Protein AF-G8X9E6-F1 (afdb_monomer)

Nearest PDB structures (foldseek):
  4z3p-assembly1_A  TM=3.025E-01  e=4.175E+00  Escherichia coli
  6l7e-assembly1_B  TM=2.140E-01  e=6.634E+00  Photorhabdus luminescens

Secondary structure (DSSP, 8-state):
---THHHHHHHHHHHHTTSSS-HHHHHHHHHHHHHHHHHHHHHHHHHHHHH-SS---SS-HHHHHHHHHHHHHHHHHHHHHHHHHHHTTPPPB--STT-SPPB-HHHHHHHHHHHHHHHHHHHHHHHTT--HHHHHHHHHHHHHHHHHHHHHHHHTSS--

Foldseek 3Di:
DPDPVVLVVVLVVVLVVQLFADLVSLVVLLVVLLVLLLVLLLLLLVLVQVVDPDRDDSDDPVSVVVSVVLVVVLVVQLVVQVVVCVVVVPDWDDDDPPDPHTDDSSSVSSSVSSVVSVVSSCVSCVSSVRNPSVVVVVVVVVVVVVVVCVVVVVVVVVPD

Sequence (160 aa):
MISKPLSAALLVSSISLGMVASIKTSLFVFFWTFILDFATGILASWVEHKKMPVRVYVLQSSKMRESVVKAISYFVFIALIFGFEKAFGIKTFSILNISDNQFTLTTIAIAFCSFIEFFSILENCKRSGFDIIGKSQEAAKKTWEIINFLKNGQSNTGEN

Solvent-accessible surface area (backbone atoms only — not comparable to full-atom values): 8926 Å² total; per-residue (Å²): 138,82,72,74,60,62,70,48,49,63,55,49,51,66,53,56,72,63,45,64,64,40,64,68,48,24,50,52,50,31,52,52,42,51,52,49,26,53,52,33,47,47,49,17,36,44,51,49,46,74,72,47,97,60,97,61,71,59,75,48,70,67,61,56,51,50,54,52,51,50,55,52,50,51,51,52,50,45,49,51,43,41,50,48,38,61,74,69,63,63,73,68,43,75,81,57,101,82,52,98,39,63,40,43,74,41,40,51,48,42,49,52,54,36,51,55,36,51,52,50,30,54,50,23,35,36,65,48,73,45,50,62,67,61,51,51,51,51,50,52,48,54,53,50,51,51,51,51,50,54,57,56,56,55,63,69,68,74,76,122

Radius of gyration: 21.36 Å; Cα contacts (8 Å, |Δi|>4): 111; chains: 1; bounding box: 71×20×55 Å

InterPro domains:
  IPR006480 Bacteriophage holin family [PF05105] (20-132)

pLDDT: mean 73.25, std 15.39, range [38.59, 94.56]

Structure (mmCIF, N/CA/C/O backbone):
data_AF-G8X9E6-F1
#
_entry.id   AF-G8X9E6-F1
#
loop_
_atom_site.group_PDB
_atom_site.id
_atom_site.type_symbol
_atom_site.label_atom_id
_atom_site.label_alt_id
_atom_site.label_comp_id
_atom_site.label_asym_id
_atom_site.label_entity_id
_atom_site.label_seq_id
_atom_site.pdbx_PDB_ins_code
_atom_site.Cartn_x
_atom_site.Cartn_y
_atom_site.Cartn_z
_atom_site.occupancy
_atom_site.B_iso_or_equiv
_atom_site.auth_seq_id
_atom_site.auth_comp_id
_atom_site.auth_asym_id
_atom_site.auth_atom_id
_atom_site.pdbx_PDB_model_num
ATOM 1 N N . MET A 1 1 ? 26.027 -7.949 8.424 1.00 40.16 1 MET A N 1
ATOM 2 C CA . MET A 1 1 ? 24.565 -8.186 8.442 1.00 40.16 1 MET A CA 1
ATOM 3 C C . MET A 1 1 ? 23.909 -7.019 9.169 1.00 40.16 1 MET A C 1
ATOM 5 O O . MET A 1 1 ? 23.712 -7.083 10.371 1.00 40.16 1 MET A O 1
ATOM 9 N N . ILE A 1 2 ? 23.663 -5.911 8.468 1.00 38.84 2 ILE A N 1
ATOM 10 C CA . ILE A 1 2 ? 22.893 -4.791 9.026 1.00 38.84 2 ILE A CA 1
ATOM 11 C C . ILE A 1 2 ? 21.449 -5.049 8.634 1.00 38.84 2 ILE A C 1
ATOM 13 O O . ILE A 1 2 ? 21.136 -5.303 7.469 1.00 38.84 2 ILE A O 1
ATOM 17 N N . SER A 1 3 ? 20.627 -5.160 9.663 1.00 40.81 3 SER A N 1
ATOM 18 C CA . SER A 1 3 ? 19.290 -5.698 9.605 1.00 40.81 3 SER A CA 1
ATOM 19 C C . SER A 1 3 ? 18.403 -4.821 8.709 1.00 40.81 3 SER A C 1
ATOM 21 O O . SER A 1 3 ? 18.593 -3.614 8.551 1.00 40.81 3 SER A O 1
ATOM 23 N N . LYS A 1 4 ? 17.376 -5.445 8.142 1.00 46.19 4 LYS A N 1
ATOM 24 C CA . LYS A 1 4 ? 16.342 -4.814 7.321 1.00 46.19 4 LYS A CA 1
ATOM 25 C C . LYS A 1 4 ? 15.405 -3.802 8.047 1.00 46.19 4 LYS A C 1
ATOM 27 O O . LYS A 1 4 ? 14.603 -3.208 7.328 1.00 46.19 4 LYS A O 1
ATOM 32 N N . PRO A 1 5 ? 15.423 -3.545 9.385 1.00 48.41 5 PRO A N 1
ATOM 33 C CA . PRO A 1 5 ? 14.370 -2.763 10.014 1.00 48.41 5 PRO A CA 1
ATOM 34 C C . PRO A 1 5 ? 14.590 -1.252 9.927 1.00 48.41 5 PRO A C 1
ATOM 36 O O . PRO A 1 5 ? 13.624 -0.531 10.116 1.00 48.41 5 PRO A O 1
ATOM 39 N N . LEU A 1 6 ? 15.787 -0.738 9.610 1.00 39.69 6 LEU A N 1
ATOM 40 C CA . LEU A 1 6 ? 16.010 0.719 9.585 1.00 39.69 6 LEU A CA 1
ATOM 41 C C . LEU A 1 6 ? 15.364 1.389 8.358 1.00 39.69 6 LEU A C 1
ATOM 43 O O . LEU A 1 6 ? 14.731 2.435 8.475 1.00 39.69 6 LEU A O 1
ATOM 47 N N . SER A 1 7 ? 15.452 0.747 7.188 1.00 43.25 7 SER A N 1
ATOM 48 C CA . SER A 1 7 ? 14.772 1.200 5.965 1.00 43.25 7 SER A CA 1
ATOM 49 C C . SER A 1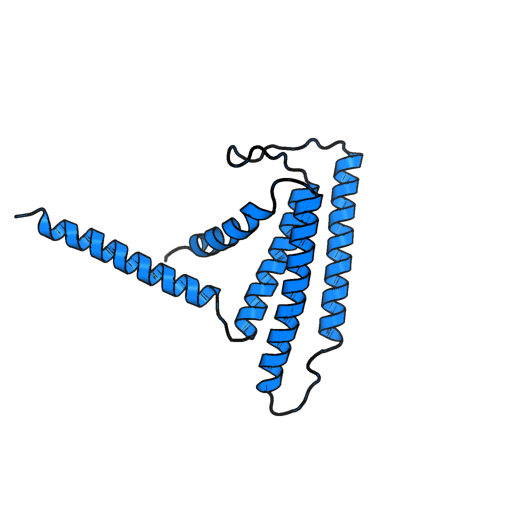 7 ? 13.253 1.047 6.076 1.00 43.25 7 SER A C 1
ATOM 51 O O . SER A 1 7 ? 12.514 1.910 5.616 1.00 43.25 7 SER A O 1
ATOM 53 N N . ALA A 1 8 ? 12.788 -0.022 6.732 1.00 44.12 8 ALA A N 1
ATOM 54 C CA . ALA A 1 8 ? 11.374 -0.201 7.038 1.00 44.12 8 ALA A CA 1
ATOM 55 C C . ALA A 1 8 ? 10.883 0.862 8.036 1.00 44.12 8 ALA A C 1
ATOM 57 O O . ALA A 1 8 ? 9.827 1.437 7.819 1.00 44.12 8 ALA A O 1
ATOM 58 N N . ALA A 1 9 ? 11.661 1.196 9.070 1.00 42.69 9 ALA A N 1
ATOM 59 C CA . ALA A 1 9 ? 11.285 2.170 10.094 1.00 42.69 9 ALA A CA 1
ATOM 60 C C . ALA A 1 9 ? 11.130 3.604 9.555 1.00 42.69 9 ALA A C 1
ATOM 62 O O . ALA A 1 9 ? 10.205 4.297 9.967 1.00 42.69 9 ALA A O 1
ATOM 63 N N . LEU A 1 10 ? 11.974 4.036 8.609 1.00 43.19 10 LEU A N 1
ATOM 64 C CA . LEU A 1 10 ? 11.864 5.363 7.975 1.00 43.19 10 LEU A CA 1
ATOM 65 C C . LEU A 1 10 ? 10.685 5.469 6.986 1.00 43.19 10 LEU A C 1
ATOM 67 O O . LEU A 1 10 ? 10.126 6.545 6.773 1.00 43.19 10 LEU A O 1
ATOM 71 N N . LEU A 1 11 ? 10.280 4.346 6.391 1.00 43.94 11 LEU A N 1
ATOM 72 C CA . LEU A 1 11 ? 9.092 4.279 5.535 1.00 43.94 11 LEU A CA 1
ATOM 73 C C . LEU A 1 11 ? 7.806 4.167 6.369 1.00 43.94 11 LEU A C 1
ATOM 75 O O . LEU A 1 11 ? 6.804 4.808 6.060 1.00 43.94 11 LEU A O 1
ATOM 79 N N . VAL A 1 12 ? 7.860 3.425 7.477 1.00 48.00 12 VAL A N 1
ATOM 80 C CA . VAL A 1 12 ? 6.776 3.292 8.460 1.00 48.00 12 VAL A CA 1
ATOM 81 C C . VAL A 1 12 ? 6.518 4.617 9.185 1.00 48.00 12 VAL A C 1
ATOM 83 O O . VAL A 1 12 ? 5.360 4.950 9.421 1.00 48.00 12 VAL A O 1
ATOM 86 N N . SER A 1 13 ? 7.547 5.422 9.474 1.00 47.00 13 SER A N 1
ATOM 87 C CA . SER A 1 13 ? 7.384 6.712 10.164 1.00 47.00 13 SER A CA 1
ATOM 88 C C . SER A 1 13 ? 6.608 7.741 9.333 1.00 47.00 13 SER A C 1
ATOM 90 O O . SER A 1 13 ? 5.720 8.405 9.868 1.00 47.00 13 SER A O 1
ATOM 92 N N . SER A 1 14 ? 6.858 7.800 8.021 1.00 43.41 14 SER A N 1
ATOM 93 C CA . SER A 1 14 ? 6.177 8.702 7.074 1.00 43.41 14 SER A CA 1
ATOM 94 C C . SER A 1 14 ? 4.670 8.427 6.977 1.00 43.41 14 SER A C 1
ATOM 96 O O . SER A 1 14 ? 3.860 9.343 6.863 1.00 43.41 14 SER A O 1
ATOM 98 N N . ILE A 1 15 ? 4.294 7.151 7.063 1.00 49.09 15 ILE A N 1
ATOM 99 C CA . ILE A 1 15 ? 2.906 6.687 6.997 1.00 49.09 15 ILE A CA 1
ATOM 100 C C . ILE A 1 15 ? 2.234 6.799 8.376 1.00 49.09 15 ILE A C 1
ATOM 102 O O . ILE A 1 15 ? 1.066 7.178 8.468 1.00 49.09 15 ILE A O 1
ATOM 106 N N . SER A 1 16 ? 2.982 6.561 9.460 1.00 50.00 16 SER A N 1
ATOM 107 C CA . SER A 1 16 ? 2.463 6.641 10.832 1.00 50.00 16 SER A CA 1
ATOM 108 C C . SER A 1 16 ? 2.034 8.053 11.245 1.00 50.00 16 SER A C 1
ATOM 110 O O . SER A 1 16 ? 1.099 8.187 12.024 1.00 50.00 16 SER A O 1
ATOM 112 N N . LEU A 1 17 ? 2.646 9.111 10.697 1.00 46.31 17 LEU A N 1
ATOM 113 C CA . LEU A 1 17 ? 2.310 10.493 11.068 1.00 46.31 17 LEU A CA 1
ATOM 114 C C . LEU A 1 17 ? 0.999 10.999 10.441 1.00 46.31 1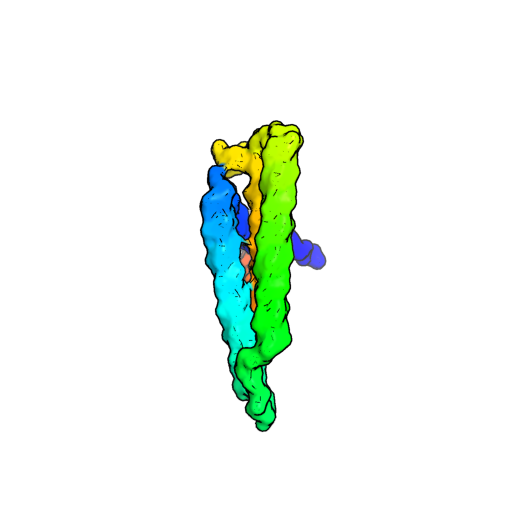7 LEU A C 1
ATOM 116 O O . LEU A 1 17 ? 0.338 11.852 11.026 1.00 46.31 17 LEU A O 1
ATOM 120 N N . GLY A 1 18 ? 0.587 10.468 9.283 1.00 46.91 18 GLY A N 1
ATOM 121 C CA . GLY A 1 18 ? -0.657 10.874 8.611 1.00 46.91 18 GLY A CA 1
ATOM 122 C C . GLY A 1 18 ? -1.891 10.052 9.000 1.00 46.91 18 GLY A C 1
ATOM 123 O O . GLY A 1 18 ? -3.021 10.478 8.769 1.00 46.91 18 GLY A O 1
ATOM 124 N N . MET A 1 19 ? -1.698 8.867 9.586 1.00 50.16 19 MET A N 1
ATOM 125 C CA . MET A 1 19 ? -2.777 7.896 9.808 1.00 50.16 19 MET A CA 1
ATOM 126 C C . MET A 1 19 ? -3.616 8.120 11.066 1.00 50.16 19 MET A C 1
ATOM 128 O O . MET A 1 19 ? -4.653 7.476 11.223 1.00 50.16 19 MET A O 1
ATOM 132 N N . VAL A 1 20 ? -3.191 9.003 11.964 1.00 59.28 20 VAL A N 1
ATOM 133 C CA . VAL A 1 20 ? -3.462 8.816 13.394 1.00 59.28 20 VAL A CA 1
ATOM 134 C C . VAL A 1 20 ? -4.235 9.987 13.980 1.00 59.28 20 VAL A C 1
ATOM 136 O O . VAL A 1 20 ? -3.730 10.689 14.833 1.00 59.28 20 VAL A O 1
ATOM 139 N N . ALA A 1 21 ? -5.470 10.230 13.542 1.00 59.91 21 ALA A N 1
ATOM 140 C CA . ALA A 1 21 ? -6.344 11.153 14.283 1.00 59.91 21 ALA A CA 1
ATOM 141 C C . ALA A 1 21 ? -7.834 10.841 14.145 1.00 59.91 21 ALA A C 1
ATOM 143 O O . ALA A 1 21 ? -8.585 10.958 15.108 1.00 59.91 21 ALA A O 1
ATOM 144 N N . SER A 1 22 ? -8.287 10.446 12.950 1.00 75.69 22 SER A N 1
ATOM 145 C CA . SER A 1 22 ? -9.702 10.167 12.702 1.00 75.69 22 SER A CA 1
ATOM 146 C C . SER A 1 22 ? -9.907 9.238 11.509 1.00 75.69 22 SER A C 1
ATOM 148 O O . SER A 1 22 ? -9.126 9.272 10.560 1.00 75.69 22 SER A O 1
ATOM 150 N N . ILE A 1 23 ? -11.021 8.493 11.499 1.00 81.50 23 ILE A N 1
ATOM 151 C CA . ILE A 1 23 ? -11.442 7.660 10.356 1.00 81.50 23 ILE A CA 1
ATOM 152 C C . ILE A 1 23 ? -11.469 8.477 9.053 1.00 81.50 23 ILE A C 1
ATOM 154 O O . ILE A 1 23 ? -11.060 7.978 8.008 1.00 81.50 23 ILE A O 1
ATOM 158 N N . LYS A 1 24 ? -11.900 9.747 9.105 1.00 84.06 24 LYS A N 1
ATOM 159 C CA . LYS A 1 24 ? -11.950 10.636 7.932 1.00 84.06 24 LYS A CA 1
ATOM 160 C C . LYS A 1 24 ? -10.555 10.917 7.378 1.00 84.06 24 LYS A C 1
ATOM 162 O O . LYS A 1 24 ? -10.346 10.805 6.175 1.00 84.06 24 LYS A O 1
ATOM 167 N N . THR A 1 25 ? -9.608 11.248 8.253 1.00 81.69 25 THR A N 1
ATOM 168 C CA . THR A 1 25 ? -8.214 11.493 7.869 1.00 81.69 25 THR A CA 1
ATOM 169 C C . THR A 1 25 ? -7.579 10.220 7.316 1.00 81.69 25 THR A C 1
ATOM 171 O O . THR A 1 25 ? -6.963 10.267 6.256 1.00 81.69 25 THR A O 1
ATOM 174 N N . SER A 1 26 ? -7.791 9.069 7.964 1.00 81.75 26 SER A N 1
ATOM 175 C CA . SER A 1 26 ? -7.262 7.785 7.491 1.00 81.75 26 SER A CA 1
ATOM 176 C C . SER A 1 26 ? -7.823 7.412 6.114 1.00 81.75 26 SER A C 1
ATOM 178 O O . SER A 1 26 ? -7.060 7.000 5.245 1.00 81.75 26 SER A O 1
ATOM 180 N N . LEU A 1 27 ? -9.128 7.606 5.876 1.00 87.31 27 LEU A N 1
ATOM 181 C CA . LEU A 1 27 ? -9.748 7.393 4.561 1.00 87.31 27 LEU A CA 1
ATOM 182 C C . LEU A 1 27 ? -9.205 8.357 3.503 1.00 87.31 27 LEU A C 1
ATOM 184 O O . LEU A 1 27 ? -8.969 7.940 2.373 1.00 87.31 27 LEU A O 1
ATOM 188 N N . PHE A 1 28 ? -8.982 9.624 3.857 1.00 85.38 28 PHE A N 1
ATOM 189 C CA . PHE A 1 28 ? -8.399 10.610 2.947 1.00 85.38 28 PHE A CA 1
ATOM 190 C C . PHE A 1 28 ? -6.973 10.223 2.535 1.00 85.38 28 PHE A C 1
ATOM 192 O O . PHE A 1 28 ? -6.652 10.224 1.348 1.00 85.38 28 PHE A O 1
ATOM 199 N N . VAL A 1 29 ? -6.131 9.830 3.497 1.00 83.69 29 VAL A N 1
ATOM 200 C CA . VAL A 1 29 ? -4.767 9.343 3.232 1.00 83.69 29 VAL A CA 1
ATOM 201 C C . VAL A 1 29 ? -4.792 8.074 2.382 1.00 83.69 29 VAL A C 1
ATOM 203 O O . VAL A 1 29 ? -4.035 7.972 1.417 1.00 83.69 29 VAL A O 1
ATOM 206 N N . PHE A 1 30 ? -5.676 7.127 2.697 1.00 86.75 30 PHE A N 1
ATOM 207 C CA . PHE A 1 30 ? -5.853 5.905 1.913 1.00 86.75 30 PHE A CA 1
ATOM 208 C C . PHE A 1 30 ? -6.256 6.210 0.470 1.00 86.75 30 PHE A C 1
ATOM 210 O O . PHE A 1 30 ? -5.637 5.696 -0.458 1.00 86.75 30 PHE A O 1
ATOM 217 N N . PHE A 1 31 ? -7.232 7.098 0.269 1.00 88.19 31 PHE A N 1
ATOM 218 C CA . PHE A 1 31 ? -7.692 7.496 -1.059 1.00 88.19 31 PHE A CA 1
ATOM 219 C C . PHE A 1 31 ? -6.559 8.090 -1.903 1.00 88.19 31 PHE A C 1
ATOM 221 O O . PHE A 1 31 ? -6.360 7.684 -3.048 1.00 88.19 31 PHE A O 1
ATOM 228 N N . TRP A 1 32 ? -5.761 8.992 -1.327 1.00 84.75 32 TRP A N 1
ATOM 229 C CA . TRP A 1 32 ? -4.601 9.548 -2.024 1.00 84.75 32 TRP A CA 1
ATOM 230 C C . TRP A 1 32 ? -3.519 8.509 -2.296 1.00 84.75 32 TRP A C 1
ATOM 232 O O . TRP A 1 32 ? -2.943 8.509 -3.380 1.00 84.75 32 TRP A O 1
ATOM 242 N N . THR A 1 33 ? -3.270 7.599 -1.357 1.00 85.19 33 THR A N 1
ATOM 243 C CA . THR A 1 33 ? -2.283 6.525 -1.535 1.00 85.19 33 THR A CA 1
ATOM 244 C C . THR A 1 33 ? -2.708 5.583 -2.663 1.00 85.19 33 THR A C 1
ATOM 246 O O . THR A 1 33 ? -1.888 5.232 -3.503 1.00 85.19 33 THR A O 1
ATOM 249 N N . PHE A 1 34 ? -3.998 5.261 -2.758 1.00 87.00 34 PHE A N 1
ATOM 250 C CA . PHE A 1 34 ? -4.556 4.454 -3.842 1.00 87.00 34 PHE A CA 1
ATOM 251 C C . PHE A 1 34 ? -4.440 5.149 -5.212 1.00 87.00 34 PHE A C 1
ATOM 253 O O . PHE A 1 34 ? -4.059 4.526 -6.203 1.00 87.00 34 PHE A O 1
ATOM 260 N N . ILE A 1 35 ? -4.705 6.461 -5.283 1.00 87.62 35 ILE A N 1
ATOM 261 C CA . ILE A 1 35 ? -4.493 7.246 -6.514 1.00 87.62 35 ILE A CA 1
ATOM 262 C C . ILE A 1 35 ? -3.015 7.246 -6.916 1.00 87.62 35 ILE A C 1
ATOM 264 O O . ILE A 1 35 ? -2.698 7.103 -8.098 1.00 87.62 35 ILE A O 1
ATOM 268 N N . LEU A 1 36 ? -2.109 7.410 -5.951 1.00 86.31 36 LEU A N 1
ATOM 269 C CA . LEU A 1 36 ? -0.671 7.392 -6.205 1.00 86.31 36 LEU A CA 1
ATOM 270 C C . LEU A 1 36 ? -0.191 6.011 -6.669 1.00 86.31 36 LEU A C 1
ATOM 272 O O . LEU A 1 36 ? 0.621 5.953 -7.593 1.00 86.31 36 LEU A O 1
ATOM 276 N N . ASP A 1 37 ? -0.706 4.911 -6.115 1.00 86.44 37 ASP A N 1
ATOM 277 C CA . ASP A 1 37 ? -0.415 3.562 -6.626 1.00 86.44 37 ASP A CA 1
ATOM 278 C C . ASP A 1 37 ? -0.855 3.422 -8.082 1.00 86.44 37 ASP A C 1
ATOM 280 O O . ASP A 1 37 ? -0.063 3.047 -8.947 1.00 86.44 37 ASP A O 1
ATOM 284 N N . PHE A 1 38 ? -2.082 3.835 -8.393 1.00 86.31 38 PHE A N 1
ATOM 285 C CA . PHE A 1 38 ? -2.59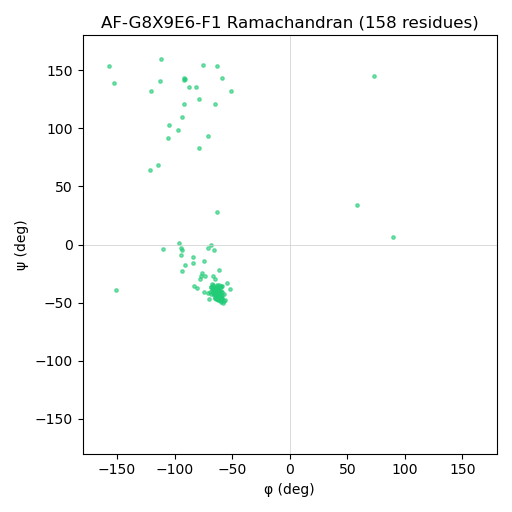1 3.784 -9.758 1.00 86.31 38 PHE A CA 1
ATOM 286 C C . PHE A 1 38 ? -1.747 4.629 -10.729 1.00 86.31 38 PHE A C 1
ATOM 288 O O . PHE A 1 38 ? -1.356 4.157 -11.802 1.00 86.31 38 PHE A O 1
ATOM 295 N N . ALA A 1 39 ? -1.401 5.860 -10.344 1.00 86.19 39 ALA A N 1
ATOM 296 C CA . ALA A 1 39 ? -0.560 6.745 -11.146 1.00 86.19 39 ALA A CA 1
ATOM 297 C C . ALA A 1 39 ? 0.853 6.173 -11.346 1.00 86.19 39 ALA A C 1
ATOM 299 O O . ALA A 1 39 ? 1.364 6.161 -12.468 1.00 86.19 39 ALA A O 1
ATOM 300 N N . THR A 1 40 ? 1.480 5.656 -10.286 1.00 84.56 40 THR A N 1
ATOM 301 C CA . THR A 1 40 ? 2.816 5.041 -10.368 1.00 84.56 40 THR A CA 1
ATOM 302 C C . THR A 1 40 ? 2.803 3.746 -11.177 1.00 84.56 40 THR A C 1
ATOM 304 O O . THR A 1 40 ? 3.738 3.509 -11.941 1.00 84.56 40 THR A O 1
ATOM 307 N N . GLY A 1 41 ? 1.724 2.965 -11.123 1.00 84.25 41 GLY A N 1
ATOM 308 C CA . GLY A 1 41 ? 1.509 1.798 -11.978 1.00 84.25 41 GLY A CA 1
ATOM 309 C C . GLY A 1 41 ? 1.399 2.156 -13.465 1.00 84.25 41 GLY A C 1
ATOM 310 O O . GLY A 1 41 ? 1.990 1.471 -14.309 1.00 84.25 41 GLY A O 1
ATOM 311 N N . ILE A 1 42 ? 0.710 3.254 -13.808 1.00 85.31 42 ILE A N 1
ATOM 312 C CA . ILE A 1 42 ? 0.664 3.782 -15.185 1.00 85.31 42 ILE A CA 1
ATOM 313 C C . ILE A 1 42 ? 2.049 4.257 -15.627 1.00 85.31 42 ILE A C 1
ATOM 315 O O . ILE A 1 42 ? 2.486 3.909 -16.726 1.00 85.31 42 ILE A O 1
ATOM 319 N N . LEU A 1 43 ? 2.755 5.015 -14.784 1.00 83.75 43 LEU A N 1
ATOM 320 C CA . LEU A 1 43 ? 4.103 5.505 -15.086 1.00 83.75 43 LEU A CA 1
ATOM 321 C C . LEU A 1 43 ? 5.081 4.350 -15.325 1.00 83.75 43 LEU A C 1
ATOM 323 O O . LEU A 1 43 ? 5.799 4.364 -16.326 1.00 83.75 43 LEU A O 1
ATOM 327 N N . ALA A 1 44 ? 5.053 3.319 -14.478 1.00 83.75 44 ALA A N 1
ATOM 328 C CA . ALA A 1 44 ? 5.855 2.111 -14.654 1.00 83.75 44 ALA A CA 1
ATOM 329 C C . ALA A 1 44 ? 5.536 1.419 -15.982 1.00 83.75 44 ALA A C 1
ATOM 331 O O . ALA A 1 44 ? 6.442 1.103 -16.754 1.00 83.75 44 ALA A O 1
ATOM 332 N N . SER A 1 45 ? 4.244 1.261 -16.292 1.00 83.38 45 SER A N 1
ATOM 333 C CA . SER A 1 45 ? 3.778 0.690 -17.560 1.00 83.38 45 SER A CA 1
ATOM 334 C C . SER A 1 45 ? 4.270 1.494 -18.769 1.00 83.38 45 SER A C 1
ATOM 336 O O . SER A 1 45 ? 4.698 0.920 -19.767 1.00 83.38 45 SER A O 1
ATOM 338 N N . TRP A 1 46 ? 4.255 2.825 -18.684 1.00 82.38 46 TRP A N 1
ATOM 339 C CA . TRP A 1 46 ? 4.719 3.712 -19.750 1.00 82.38 46 TRP A CA 1
ATOM 340 C C . TRP A 1 46 ? 6.237 3.651 -19.953 1.00 82.38 46 TRP A C 1
ATOM 342 O O . TRP A 1 46 ? 6.706 3.613 -21.093 1.00 82.38 46 TRP A O 1
ATOM 352 N N . VAL A 1 47 ? 7.015 3.601 -18.868 1.00 84.00 47 VAL A N 1
ATOM 353 C CA . VAL A 1 47 ? 8.477 3.446 -18.930 1.00 84.00 47 VAL A CA 1
ATOM 354 C C . VAL A 1 47 ? 8.864 2.080 -19.499 1.00 84.00 47 VAL A C 1
ATOM 356 O O . VAL A 1 47 ? 9.763 2.009 -20.337 1.00 84.00 47 VAL A O 1
ATOM 359 N N . GLU A 1 48 ? 8.191 1.005 -19.087 1.00 81.06 48 GLU A N 1
ATOM 360 C CA . GLU A 1 48 ? 8.384 -0.336 -19.654 1.00 81.06 48 GLU A CA 1
ATOM 361 C C . GLU A 1 48 ? 8.015 -0.364 -21.140 1.00 81.06 48 GLU A C 1
ATOM 363 O O . GLU A 1 48 ? 8.778 -0.881 -21.954 1.00 81.06 48 GLU A O 1
ATOM 368 N N . HIS A 1 49 ? 6.898 0.265 -21.512 1.00 79.31 49 HIS A N 1
ATOM 369 C CA . HIS A 1 49 ? 6.448 0.347 -22.898 1.00 79.31 49 HIS A CA 1
ATOM 370 C C . HIS A 1 49 ? 7.470 1.037 -23.812 1.00 79.31 49 HIS A C 1
ATOM 372 O O . HIS A 1 49 ? 7.727 0.558 -24.913 1.00 79.31 49 HIS A O 1
ATOM 378 N N . LYS A 1 50 ? 8.120 2.113 -23.345 1.00 78.62 50 LYS A N 1
ATOM 379 C CA . LYS A 1 50 ? 9.196 2.789 -24.094 1.00 78.62 50 LYS A CA 1
ATOM 380 C C . LYS A 1 50 ? 10.412 1.902 -24.379 1.00 78.62 50 LYS A C 1
ATOM 382 O O . LYS A 1 50 ? 11.182 2.224 -25.278 1.00 78.62 50 LYS A O 1
ATOM 387 N N . LYS A 1 51 ? 10.614 0.832 -23.607 1.00 77.44 51 LYS A N 1
ATOM 388 C CA . LYS A 1 51 ? 11.761 -0.081 -23.736 1.00 77.44 51 LYS A CA 1
ATOM 389 C C . LYS A 1 51 ? 11.461 -1.302 -24.613 1.00 77.44 51 LYS A C 1
ATOM 391 O O . LYS A 1 51 ? 12.385 -2.054 -24.909 1.00 77.44 51 LYS A O 1
ATOM 396 N N . MET A 1 52 ? 10.206 -1.527 -25.013 1.00 72.69 52 MET A N 1
ATOM 397 C CA . MET A 1 52 ? 9.823 -2.696 -25.810 1.00 72.69 52 MET A CA 1
ATOM 398 C C . MET A 1 52 ? 9.889 -2.416 -27.324 1.00 72.69 52 MET A C 1
ATOM 400 O O . MET A 1 52 ? 9.486 -1.340 -27.763 1.00 72.69 52 MET A O 1
ATOM 404 N N . PRO A 1 53 ? 10.330 -3.390 -28.146 1.00 65.81 53 PRO A N 1
ATOM 405 C CA . PRO A 1 53 ? 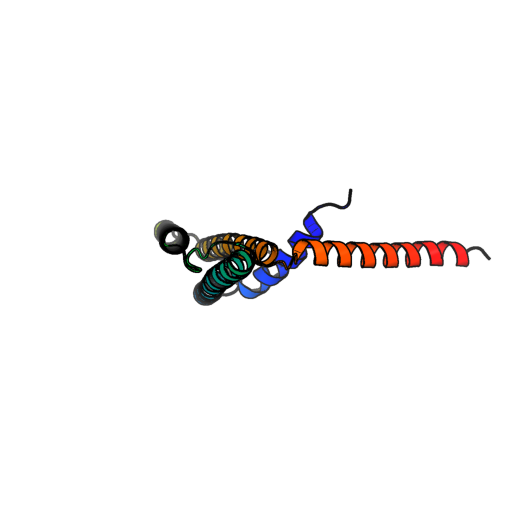10.434 -3.232 -29.601 1.00 65.81 53 PRO A CA 1
ATOM 406 C C . PRO A 1 53 ? 9.078 -3.274 -30.332 1.00 65.81 53 PRO A C 1
ATOM 408 O O . PRO A 1 53 ? 8.999 -2.885 -31.494 1.00 65.81 53 PRO A O 1
ATOM 411 N N . VAL A 1 54 ? 8.003 -3.725 -29.673 1.00 70.94 54 VAL A N 1
ATOM 412 C CA . VAL A 1 54 ? 6.654 -3.849 -30.254 1.00 70.94 54 VAL A CA 1
ATOM 413 C C . VAL A 1 54 ? 5.672 -2.992 -29.455 1.00 70.94 54 VAL A C 1
ATOM 415 O O . VAL A 1 54 ? 5.648 -3.052 -28.225 1.00 70.94 54 VAL A O 1
ATOM 418 N N . ARG A 1 55 ? 4.842 -2.190 -30.140 1.00 57.19 55 ARG A N 1
ATOM 419 C CA . ARG A 1 55 ? 3.856 -1.312 -29.488 1.00 57.19 55 ARG A CA 1
ATOM 420 C C . ARG A 1 55 ? 2.702 -2.124 -28.883 1.00 57.19 55 ARG A C 1
ATOM 422 O O . ARG A 1 55 ? 1.711 -2.388 -29.553 1.00 57.19 55 ARG A O 1
ATOM 429 N N . VAL A 1 56 ? 2.805 -2.480 -27.606 1.00 60.31 56 VAL A N 1
ATOM 430 C CA . VAL A 1 56 ? 1.681 -3.000 -26.798 1.00 60.31 56 VAL A CA 1
ATOM 431 C C . VAL A 1 56 ? 0.974 -1.841 -26.082 1.00 60.31 56 VAL A C 1
ATOM 433 O O . VAL A 1 56 ? 1.641 -0.921 -25.646 1.00 60.31 56 VAL A O 1
ATOM 436 N N . TYR A 1 57 ? -0.350 -1.834 -25.921 1.00 65.25 57 TYR A N 1
ATOM 437 C CA . TYR A 1 57 ? -1.053 -0.729 -25.240 1.00 65.25 57 TYR A CA 1
ATOM 438 C C . TYR A 1 57 ? -0.453 -0.376 -23.862 1.00 65.25 57 TYR 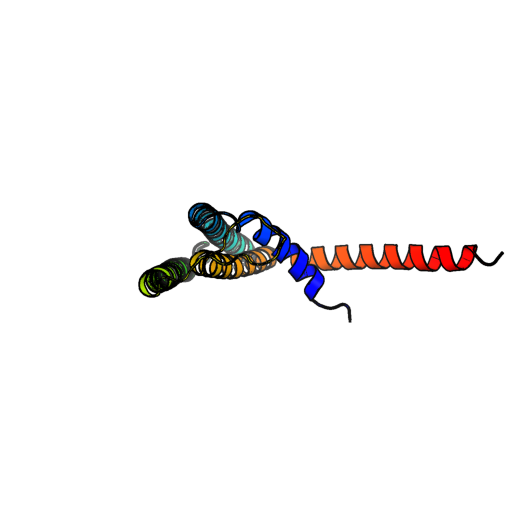A C 1
ATOM 440 O O . TYR A 1 57 ? -0.240 -1.255 -23.027 1.00 65.25 57 TYR A O 1
ATOM 448 N N . VAL A 1 58 ? -0.230 0.923 -23.614 1.00 61.00 58 VAL A N 1
ATOM 449 C CA . VAL A 1 58 ? 0.305 1.461 -22.342 1.00 61.00 58 VAL A CA 1
ATOM 450 C C . VAL A 1 58 ? -0.606 1.106 -21.160 1.00 61.00 58 VAL A C 1
ATOM 452 O O . VAL A 1 58 ? -0.124 0.815 -20.063 1.00 61.00 58 VAL A O 1
ATOM 455 N N . LEU A 1 59 ? -1.919 1.086 -21.404 1.00 66.19 59 LEU A N 1
ATOM 456 C CA . LEU A 1 59 ? -2.947 0.684 -20.453 1.00 66.19 59 LEU A CA 1
ATOM 457 C C . LEU A 1 59 ? -3.458 -0.712 -20.828 1.00 66.19 59 LEU A C 1
ATOM 459 O O . LEU A 1 59 ? -4.237 -0.873 -21.767 1.00 66.19 59 LEU A O 1
ATOM 463 N N . GLN A 1 60 ? -3.012 -1.737 -20.106 1.00 71.44 60 GLN A N 1
ATOM 464 C CA . GLN A 1 60 ? -3.566 -3.078 -20.274 1.00 71.44 60 GLN A CA 1
ATOM 465 C C . GLN A 1 60 ? -4.872 -3.213 -19.486 1.00 71.44 60 GLN A C 1
ATOM 467 O O . GLN A 1 60 ? -4.945 -2.841 -18.314 1.00 71.44 60 GLN A O 1
ATOM 472 N N . SER A 1 61 ? -5.891 -3.807 -20.115 1.00 72.25 61 SER A N 1
ATOM 473 C CA . SER A 1 61 ? -7.184 -4.103 -19.478 1.00 72.25 61 SER A CA 1
ATOM 474 C C . SER A 1 61 ? -7.029 -4.933 -18.193 1.00 72.25 61 SER A C 1
ATOM 476 O O . SER A 1 61 ? -7.749 -4.710 -17.222 1.00 72.25 61 SER A O 1
ATOM 478 N N . SER A 1 62 ? -6.031 -5.822 -18.141 1.00 76.19 62 SER A N 1
ATOM 479 C CA . SER A 1 62 ? -5.685 -6.600 -16.947 1.00 76.19 62 SER A CA 1
ATOM 480 C C . SER A 1 62 ? -5.316 -5.719 -15.749 1.00 76.19 62 SER A C 1
ATOM 482 O O . SER A 1 62 ? -5.844 -5.946 -14.665 1.00 76.19 62 SER A O 1
ATOM 484 N N . LYS A 1 63 ? -4.490 -4.682 -15.949 1.00 78.00 63 LYS A N 1
ATOM 485 C CA . LYS A 1 63 ? -4.057 -3.758 -14.884 1.00 78.00 63 LYS A CA 1
ATOM 486 C C . LYS A 1 63 ? -5.215 -2.906 -14.356 1.00 78.00 63 LYS A C 1
ATOM 488 O O . LYS A 1 63 ? -5.341 -2.710 -13.151 1.00 78.00 63 LYS A O 1
ATOM 493 N N . MET A 1 64 ? -6.100 -2.451 -15.246 1.00 82.00 64 MET A N 1
ATOM 494 C CA . MET A 1 64 ? -7.333 -1.755 -14.849 1.00 82.00 64 MET A CA 1
ATOM 495 C C . MET A 1 64 ? -8.252 -2.663 -14.029 1.00 82.00 64 MET A C 1
ATOM 497 O O . MET A 1 64 ? -8.761 -2.251 -12.989 1.00 82.00 64 MET A O 1
ATOM 501 N N . ARG A 1 65 ? -8.438 -3.914 -14.467 1.00 86.75 65 ARG A N 1
ATOM 502 C CA . ARG A 1 65 ? -9.257 -4.896 -13.748 1.00 86.75 65 ARG A CA 1
ATOM 503 C C . ARG A 1 65 ? -8.694 -5.184 -12.358 1.00 86.75 65 ARG A C 1
ATOM 505 O O . ARG A 1 65 ? -9.457 -5.259 -11.404 1.00 86.75 65 ARG A O 1
ATOM 512 N N . GLU A 1 66 ? -7.378 -5.312 -12.238 1.00 86.25 66 GLU A N 1
ATOM 513 C CA . GLU A 1 66 ? -6.702 -5.553 -10.963 1.00 86.25 66 GLU A CA 1
ATOM 514 C C . GLU A 1 66 ? -6.884 -4.388 -9.980 1.00 86.25 66 GLU A C 1
ATOM 516 O O . GLU A 1 66 ? -7.245 -4.615 -8.827 1.00 86.25 66 GLU A O 1
ATOM 521 N N . SER A 1 67 ? -6.751 -3.141 -10.446 1.00 87.50 67 SER A N 1
ATOM 522 C CA . SER A 1 67 ? -7.014 -1.953 -9.620 1.00 87.50 67 SER A CA 1
ATOM 523 C C . SER A 1 67 ? -8.468 -1.894 -9.131 1.00 87.50 67 SER A C 1
ATOM 525 O O . SER A 1 67 ? -8.714 -1.654 -7.949 1.00 87.50 67 SER A O 1
ATOM 527 N N . VAL A 1 68 ? -9.444 -2.206 -9.993 1.00 89.06 68 VAL A N 1
ATOM 528 C CA . VAL A 1 68 ? -10.863 -2.262 -9.594 1.00 89.06 68 VAL A CA 1
ATOM 529 C C . VAL A 1 68 ? -11.110 -3.355 -8.550 1.00 89.06 68 VAL A C 1
ATOM 531 O O . VAL A 1 68 ? -11.793 -3.112 -7.556 1.00 89.06 68 VAL A O 1
ATOM 534 N N . VAL A 1 69 ? -10.532 -4.547 -8.731 1.00 92.56 69 VAL A N 1
ATOM 535 C CA . VAL A 1 69 ? -10.663 -5.650 -7.764 1.00 92.56 69 VAL A CA 1
ATOM 536 C C . VAL A 1 69 ? -10.048 -5.273 -6.415 1.00 92.56 69 VAL A C 1
ATOM 538 O O . VAL A 1 69 ? -10.674 -5.530 -5.384 1.00 92.56 69 VAL A O 1
ATOM 541 N N . LYS A 1 70 ? -8.880 -4.616 -6.396 1.00 90.56 70 LYS A N 1
ATOM 542 C CA . LYS A 1 70 ? -8.282 -4.077 -5.163 1.00 90.56 70 LYS A CA 1
ATOM 543 C C . LYS A 1 70 ? -9.222 -3.086 -4.474 1.00 90.56 70 LYS A C 1
ATOM 545 O O . LYS A 1 70 ? -9.508 -3.253 -3.292 1.00 90.56 70 LYS A O 1
ATOM 550 N N . ALA A 1 71 ? -9.752 -2.106 -5.212 1.00 89.88 71 ALA A N 1
ATOM 551 C CA . ALA A 1 71 ? -10.658 -1.093 -4.665 1.00 89.88 71 ALA A CA 1
ATOM 552 C C . ALA A 1 71 ? -11.886 -1.720 -3.987 1.00 89.88 71 ALA A C 1
ATOM 554 O O . ALA A 1 71 ? -12.208 -1.379 -2.848 1.00 89.88 71 ALA A O 1
ATOM 555 N N . ILE A 1 72 ? -12.537 -2.676 -4.660 1.00 93.81 72 ILE A N 1
ATOM 556 C CA . ILE A 1 72 ? -13.693 -3.397 -4.113 1.00 93.81 72 ILE A CA 1
ATOM 557 C C . ILE A 1 72 ? -13.283 -4.200 -2.873 1.00 93.81 72 ILE A C 1
ATOM 559 O O . ILE A 1 72 ? -13.964 -4.137 -1.852 1.00 93.81 72 ILE A O 1
ATOM 563 N N . SER A 1 73 ? -12.158 -4.914 -2.934 1.00 94.06 73 SER A N 1
ATOM 564 C CA . SER A 1 73 ? -11.679 -5.755 -1.830 1.00 94.06 73 SER A CA 1
ATOM 565 C C . SER A 1 73 ? -11.382 -4.933 -0.575 1.00 94.06 73 SER A C 1
ATOM 567 O O . SER A 1 73 ? -11.816 -5.300 0.517 1.00 94.06 73 SER A O 1
ATOM 569 N N . TYR A 1 74 ? -10.706 -3.791 -0.720 1.00 91.62 74 TYR A N 1
ATOM 570 C CA . TYR A 1 74 ? -10.425 -2.893 0.399 1.00 91.62 74 TYR A CA 1
ATOM 571 C C . TYR A 1 74 ? -11.692 -2.263 0.961 1.00 91.62 74 TYR A C 1
ATOM 573 O O . TYR A 1 74 ? -11.855 -2.212 2.178 1.00 91.62 74 TYR A O 1
ATOM 581 N N . PHE A 1 75 ? -12.616 -1.831 0.100 1.00 92.56 75 PHE A N 1
ATOM 582 C CA . PHE A 1 75 ? -13.882 -1.263 0.550 1.00 92.56 75 PHE A CA 1
ATOM 583 C C . PHE A 1 75 ? -14.697 -2.273 1.365 1.00 92.56 75 PHE A C 1
ATOM 585 O O . PHE A 1 75 ? -15.154 -1.951 2.461 1.00 92.56 75 PHE A O 1
ATOM 592 N N . VAL A 1 76 ? -14.822 -3.511 0.874 1.00 94.56 76 VAL A N 1
ATOM 593 C CA . VAL A 1 76 ? -15.515 -4.594 1.587 1.00 94.56 76 VAL A CA 1
ATOM 594 C C . VAL A 1 76 ? -14.820 -4.904 2.912 1.00 94.56 76 VAL A C 1
ATOM 596 O O . VAL A 1 76 ? -15.489 -4.992 3.938 1.00 94.56 76 VAL A O 1
ATOM 599 N N . PHE A 1 77 ? -13.491 -5.015 2.923 1.00 93.69 77 PHE A N 1
ATOM 600 C CA . PHE A 1 77 ? -12.730 -5.276 4.145 1.00 93.69 77 PHE A CA 1
ATOM 601 C C . PHE A 1 77 ? -12.934 -4.181 5.203 1.00 93.69 77 PHE A C 1
ATOM 603 O O . PHE A 1 77 ? -13.279 -4.484 6.345 1.00 93.69 77 PHE A O 1
ATOM 610 N N . ILE A 1 78 ? -12.802 -2.907 4.822 1.00 92.19 78 ILE A N 1
ATOM 611 C CA . ILE A 1 78 ? -13.001 -1.768 5.729 1.00 92.19 78 ILE A CA 1
ATOM 612 C C . ILE A 1 78 ? -14.450 -1.728 6.236 1.00 92.19 78 ILE A C 1
ATOM 614 O O . ILE A 1 78 ? -14.670 -1.518 7.429 1.00 92.19 78 ILE A O 1
ATOM 618 N N . ALA A 1 79 ? -15.435 -1.969 5.366 1.00 92.50 79 ALA A N 1
ATOM 619 C CA . ALA A 1 79 ? -16.847 -1.991 5.745 1.00 92.50 79 ALA A CA 1
ATOM 620 C C . ALA A 1 79 ? -17.171 -3.122 6.735 1.00 92.50 79 ALA A C 1
ATOM 622 O O . ALA A 1 79 ? -17.898 -2.892 7.702 1.00 92.50 79 ALA A O 1
ATOM 623 N N . LEU A 1 80 ? -16.606 -4.319 6.539 1.00 93.56 80 LEU A N 1
ATOM 624 C CA . LEU A 1 80 ? -16.769 -5.446 7.461 1.00 93.56 80 LEU A CA 1
ATOM 625 C C . LEU A 1 80 ? -16.162 -5.145 8.831 1.00 93.56 80 LEU A C 1
ATOM 627 O O . LEU A 1 80 ? -16.816 -5.385 9.844 1.00 93.56 80 LEU A O 1
ATOM 631 N N . ILE A 1 81 ? -14.953 -4.579 8.877 1.00 91.75 81 ILE A N 1
ATOM 632 C CA . ILE A 1 81 ? -14.310 -4.203 10.143 1.00 91.75 81 ILE A CA 1
ATOM 633 C C . ILE A 1 81 ? -15.093 -3.097 10.852 1.00 91.75 81 ILE A C 1
ATOM 635 O O . ILE A 1 81 ? -15.311 -3.190 12.057 1.00 91.75 81 ILE A O 1
ATOM 639 N N . PHE A 1 82 ? -15.574 -2.090 10.121 1.00 89.44 82 PHE A N 1
ATOM 640 C CA . PHE A 1 82 ? -16.407 -1.032 10.693 1.00 89.44 82 PHE A CA 1
ATOM 641 C C . PHE A 1 82 ? -17.729 -1.580 11.249 1.00 89.44 82 PHE A C 1
ATOM 643 O O . PHE A 1 82 ? -18.130 -1.236 12.362 1.00 89.44 82 PHE A O 1
ATOM 650 N N . GLY A 1 83 ? -18.392 -2.467 10.502 1.00 88.81 83 GLY A N 1
ATOM 651 C CA . GLY A 1 83 ? -19.605 -3.149 10.949 1.00 88.81 83 GLY A CA 1
ATOM 652 C C . GLY A 1 83 ? -19.359 -4.008 12.189 1.00 88.81 83 GLY A C 1
ATOM 653 O O . GLY A 1 83 ? -20.134 -3.941 13.139 1.00 88.81 83 GLY A O 1
ATOM 654 N N . PHE A 1 84 ? -18.251 -4.749 12.220 1.00 90.12 84 PHE A N 1
ATOM 655 C CA . PHE A 1 84 ? -17.831 -5.552 13.368 1.00 90.12 84 PHE A CA 1
ATOM 656 C C . PHE A 1 84 ? -17.551 -4.681 14.601 1.00 90.12 84 PHE A C 1
ATOM 658 O O . PHE A 1 84 ? -18.062 -4.951 15.685 1.00 90.12 84 PHE A O 1
ATOM 665 N N . GLU A 1 85 ? -16.814 -3.583 14.437 1.00 87.94 85 GLU A N 1
ATOM 666 C CA . GLU A 1 85 ? -16.529 -2.626 15.510 1.00 87.94 85 GLU A CA 1
ATOM 667 C C . GLU A 1 85 ? -17.820 -2.065 16.127 1.00 87.94 85 GLU A C 1
ATOM 669 O O . GLU A 1 85 ? -17.944 -1.998 17.352 1.00 87.94 85 GLU A O 1
ATOM 674 N N . LYS A 1 86 ? -18.811 -1.725 15.288 1.00 86.19 86 LYS A N 1
ATOM 675 C CA . LYS A 1 86 ? -20.127 -1.243 15.735 1.00 86.19 86 LYS A CA 1
ATOM 676 C C . LYS A 1 86 ? -20.983 -2.333 16.374 1.00 86.19 86 LYS A C 1
ATOM 678 O O . LYS A 1 86 ? -21.609 -2.060 17.393 1.00 86.19 86 LYS A O 1
ATOM 683 N N . ALA A 1 87 ? -21.001 -3.539 15.812 1.00 88.50 87 ALA A N 1
ATOM 684 C CA . ALA A 1 87 ? -21.801 -4.654 16.317 1.00 88.50 87 ALA A CA 1
ATOM 685 C C . ALA A 1 87 ? -21.337 -5.125 17.703 1.00 88.50 87 ALA A C 1
ATOM 687 O O . ALA A 1 87 ? -22.165 -5.430 18.557 1.00 88.50 87 ALA A O 1
ATOM 688 N N . PHE A 1 88 ? -20.024 -5.141 17.942 1.00 87.50 88 PHE A N 1
ATOM 689 C CA . PHE A 1 88 ? -19.433 -5.585 19.209 1.00 87.50 88 PHE A CA 1
ATOM 690 C C . PHE A 1 88 ? -19.124 -4.437 20.181 1.00 87.50 88 PHE A C 1
ATOM 692 O O . PHE A 1 88 ? -18.609 -4.681 21.271 1.00 87.50 88 PHE A O 1
ATOM 699 N N . GLY A 1 89 ? -19.429 -3.187 19.812 1.00 78.62 89 GLY A N 1
ATOM 700 C CA . GLY A 1 89 ? -19.210 -2.019 20.669 1.00 78.62 89 GLY A CA 1
ATOM 701 C C . GLY A 1 89 ? -17.748 -1.843 21.087 1.00 78.62 89 GLY A C 1
ATOM 702 O O . GLY A 1 89 ? -17.475 -1.420 22.214 1.00 78.62 89 GLY A O 1
ATOM 703 N N . ILE A 1 90 ? -16.809 -2.203 20.207 1.00 78.25 90 ILE A N 1
ATOM 704 C CA . ILE A 1 90 ? -15.375 -2.171 20.506 1.00 78.25 90 ILE A CA 1
ATOM 705 C C . ILE A 1 90 ? -14.965 -0.716 20.741 1.00 78.25 90 ILE A C 1
ATOM 707 O O . ILE A 1 90 ? -15.141 0.146 19.880 1.00 78.25 90 ILE A O 1
ATOM 711 N N . LYS A 1 91 ? -14.437 -0.436 21.936 1.00 69.75 91 LYS A N 1
ATOM 712 C CA . LYS A 1 91 ? -13.997 0.907 22.321 1.00 69.75 91 LYS A CA 1
ATOM 713 C C . LYS A 1 91 ? -12.672 1.258 21.652 1.00 69.75 91 LYS A C 1
ATOM 715 O O . LYS A 1 91 ? -11.872 0.390 21.324 1.00 69.75 91 LYS A O 1
ATOM 720 N N . THR A 1 92 ? -12.444 2.554 21.487 1.00 72.81 92 THR A N 1
ATOM 721 C CA . THR A 1 92 ? -11.166 3.104 21.037 1.00 72.81 92 THR A CA 1
ATOM 722 C C . THR A 1 92 ? -10.026 2.724 21.977 1.00 72.81 92 THR A C 1
ATOM 724 O O . THR A 1 92 ? -10.194 2.748 23.198 1.00 72.81 92 THR A O 1
ATOM 727 N N . PHE A 1 93 ? -8.850 2.464 21.415 1.00 68.62 93 PHE A N 1
ATOM 728 C CA . PHE A 1 93 ? -7.629 2.160 22.155 1.00 68.62 93 PHE A CA 1
ATOM 729 C C . PHE A 1 93 ? -6.616 3.294 21.977 1.00 68.62 93 PHE A C 1
ATOM 731 O O . PHE A 1 93 ? -6.483 3.846 20.887 1.00 68.62 93 PHE A O 1
ATOM 738 N N . SER A 1 94 ? -5.890 3.644 23.038 1.00 60.84 94 SER A N 1
ATOM 739 C CA . SER A 1 94 ? -4.708 4.502 22.927 1.00 60.84 94 SER A CA 1
ATOM 740 C C . SER A 1 94 ? -3.489 3.596 22.788 1.00 60.84 94 SER A C 1
ATOM 742 O O . SER A 1 94 ? -3.150 2.847 23.705 1.00 60.84 94 SER A O 1
ATOM 744 N N . ILE A 1 95 ? -2.891 3.582 21.597 1.00 56.31 95 ILE A N 1
ATOM 745 C CA . ILE A 1 95 ? -1.712 2.773 21.299 1.00 56.31 95 ILE A CA 1
ATOM 746 C C . ILE A 1 95 ? -0.508 3.697 21.459 1.00 56.31 95 ILE A C 1
ATOM 748 O O . ILE A 1 95 ? -0.168 4.438 20.543 1.00 56.31 95 ILE A O 1
ATOM 752 N N . LEU A 1 96 ? 0.130 3.600 22.631 1.00 53.03 96 LEU A N 1
ATOM 753 C CA . LEU A 1 96 ? 1.379 4.271 23.013 1.00 53.03 96 LEU A CA 1
ATOM 754 C C . LEU A 1 96 ? 1.233 5.781 23.286 1.00 53.03 96 LEU A C 1
ATOM 756 O O . LEU A 1 96 ? 0.521 6.490 22.587 1.00 53.03 96 LEU A O 1
ATOM 760 N N . ASN A 1 97 ? 2.001 6.289 24.261 1.00 51.22 97 ASN A N 1
ATOM 761 C CA . ASN A 1 97 ? 2.181 7.721 24.591 1.00 51.22 97 ASN A CA 1
ATOM 762 C C . ASN A 1 97 ? 2.834 8.546 23.446 1.00 51.22 97 ASN A C 1
ATOM 764 O O . ASN A 1 97 ? 3.567 9.499 23.690 1.00 51.22 97 ASN A O 1
ATOM 768 N N . ILE A 1 98 ? 2.648 8.135 22.192 1.00 51.31 98 ILE A N 1
ATOM 769 C CA . ILE A 1 98 ? 3.192 8.749 20.977 1.00 51.31 98 ILE A CA 1
ATOM 770 C C . ILE A 1 98 ? 2.181 9.744 20.380 1.00 51.31 98 ILE A C 1
ATOM 772 O O . ILE A 1 98 ? 2.582 10.655 19.660 1.00 51.31 98 ILE A O 1
ATOM 776 N N . SER A 1 99 ? 0.882 9.608 20.678 1.00 52.03 99 SER A N 1
ATOM 777 C CA . SER A 1 99 ? -0.164 10.511 20.186 1.00 52.03 99 SER A CA 1
ATOM 778 C C . SER A 1 99 ? -1.365 10.560 21.137 1.00 52.03 99 SER A C 1
ATOM 780 O O . SER A 1 99 ? -1.821 9.518 21.597 1.00 52.03 99 SER A O 1
ATOM 782 N N . ASP A 1 100 ? -1.925 11.754 21.364 1.00 56.41 100 ASP A N 1
ATOM 783 C CA . ASP A 1 100 ? -3.183 11.961 22.113 1.00 56.41 100 ASP A CA 1
ATOM 784 C C . ASP A 1 100 ? -4.427 11.419 21.379 1.00 56.41 100 ASP A C 1
ATOM 786 O O . ASP A 1 100 ? -5.555 11.513 21.869 1.00 56.41 100 ASP A O 1
ATOM 790 N N . ASN A 1 101 ? -4.247 10.854 20.183 1.00 58.78 101 ASN A N 1
ATOM 791 C CA . ASN A 1 101 ? -5.344 10.417 19.342 1.00 58.78 101 ASN A CA 1
ATOM 792 C C . ASN A 1 101 ? -5.797 8.986 19.651 1.00 58.78 101 ASN A C 1
ATOM 794 O O . ASN A 1 101 ? -5.015 8.048 19.799 1.00 58.78 101 ASN A O 1
ATOM 798 N N . GLN A 1 102 ? -7.117 8.825 19.706 1.00 65.38 102 GLN A N 1
ATOM 799 C CA . GLN A 1 102 ? -7.785 7.551 19.927 1.00 65.38 102 GLN A CA 1
ATOM 800 C C . GLN A 1 102 ? -7.819 6.723 18.637 1.00 65.38 102 GLN A C 1
ATOM 802 O O . GLN A 1 102 ? -8.332 7.174 17.612 1.00 65.38 102 GLN A O 1
ATOM 807 N N . PHE A 1 103 ? -7.316 5.490 18.694 1.00 70.38 103 PHE A N 1
ATOM 808 C CA . PHE A 1 103 ? -7.341 4.557 17.571 1.00 70.38 103 PHE A CA 1
ATOM 809 C C . PHE A 1 103 ? -8.584 3.675 17.619 1.00 70.38 103 PHE A C 1
ATOM 811 O O . PHE A 1 103 ? -8.984 3.192 18.679 1.00 70.38 103 PHE A O 1
ATOM 818 N N . THR A 1 104 ? -9.160 3.399 16.453 1.00 80.31 104 THR A N 1
ATOM 819 C CA . THR A 1 104 ? -10.197 2.375 16.286 1.00 80.31 104 THR A CA 1
ATOM 820 C C . THR A 1 104 ? -9.688 1.203 15.455 1.00 80.31 104 THR A C 1
ATOM 822 O O . THR A 1 104 ? -8.741 1.337 14.673 1.00 80.31 104 THR A O 1
ATOM 825 N N . LEU A 1 105 ? -10.345 0.050 15.571 1.00 83.06 105 LEU A N 1
ATOM 826 C CA . LEU A 1 105 ? -10.028 -1.122 14.755 1.00 83.06 105 LEU A CA 1
ATOM 827 C C . LEU A 1 105 ? -10.167 -0.806 13.254 1.00 83.06 105 LEU A C 1
ATOM 829 O O . LEU A 1 105 ? -9.346 -1.227 12.442 1.00 83.06 105 LEU A O 1
ATOM 833 N N . THR A 1 106 ? -11.141 0.031 12.902 1.00 86.56 106 THR A N 1
ATOM 834 C CA . THR A 1 106 ? -11.348 0.552 11.548 1.00 86.56 106 THR A CA 1
ATOM 835 C C . THR A 1 106 ? -10.160 1.386 11.069 1.00 86.56 106 THR A C 1
ATOM 837 O O . THR A 1 106 ? -9.696 1.193 9.946 1.00 86.56 106 THR A O 1
ATOM 840 N N . THR A 1 107 ? -9.618 2.288 11.900 1.00 83.81 107 THR A N 1
ATOM 841 C CA . THR A 1 107 ? -8.421 3.065 11.516 1.00 83.81 107 THR A CA 1
ATOM 842 C C . THR A 1 107 ? -7.203 2.174 11.287 1.00 83.81 107 THR A C 1
ATOM 844 O O . THR A 1 107 ? -6.438 2.429 10.360 1.00 83.81 107 THR A O 1
ATOM 847 N N . ILE A 1 108 ? -7.063 1.086 12.052 1.00 83.06 108 ILE A N 1
ATOM 848 C CA . ILE A 1 108 ? -5.995 0.092 11.868 1.00 83.06 108 ILE A CA 1
ATOM 849 C C . ILE A 1 108 ? -6.189 -0.679 10.556 1.00 83.06 108 IL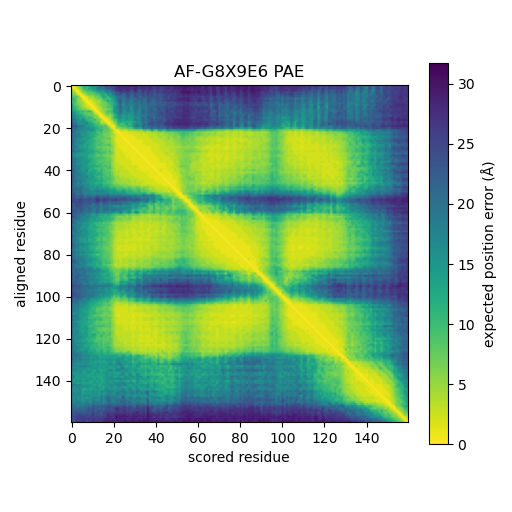E A C 1
ATOM 851 O O . ILE A 1 108 ? -5.230 -0.873 9.812 1.00 83.06 108 ILE A O 1
ATOM 855 N N . ALA A 1 109 ? -7.419 -1.078 10.229 1.00 87.25 109 ALA A N 1
ATOM 856 C CA . ALA A 1 109 ? -7.720 -1.745 8.964 1.00 87.25 109 ALA A CA 1
ATOM 857 C C . ALA A 1 109 ? -7.412 -0.849 7.753 1.00 87.25 109 ALA A C 1
ATOM 859 O O . ALA A 1 109 ? -6.769 -1.296 6.803 1.00 87.25 109 ALA A O 1
ATOM 860 N N . ILE A 1 110 ? -7.792 0.433 7.811 1.00 87.50 110 ILE A N 1
ATOM 861 C CA . ILE A 1 110 ? -7.454 1.415 6.769 1.00 87.50 110 ILE A CA 1
ATOM 862 C C . ILE A 1 110 ? -5.933 1.597 6.674 1.00 87.50 110 ILE A C 1
ATOM 864 O O . ILE A 1 110 ? -5.380 1.633 5.575 1.00 87.50 110 ILE A O 1
ATOM 868 N N . ALA A 1 111 ? -5.249 1.686 7.818 1.00 81.62 111 ALA A N 1
ATOM 869 C CA . ALA A 1 111 ? -3.798 1.799 7.872 1.00 81.62 111 ALA A CA 1
ATOM 870 C C . ALA A 1 111 ? -3.102 0.611 7.197 1.00 81.62 111 ALA A C 1
ATOM 872 O O . ALA A 1 111 ? -2.178 0.793 6.403 1.00 81.62 111 ALA A O 1
ATOM 873 N N . PHE A 1 112 ? -3.594 -0.598 7.456 1.00 84.25 112 PHE A N 1
ATOM 874 C CA . PHE A 1 112 ? -3.099 -1.823 6.847 1.00 84.25 112 PHE A CA 1
ATOM 875 C C . PHE A 1 112 ? -3.300 -1.842 5.324 1.00 84.25 112 PHE A C 1
ATOM 877 O O . PHE A 1 112 ? -2.355 -2.129 4.591 1.00 84.25 112 PHE A O 1
ATOM 884 N N . CYS A 1 113 ? -4.483 -1.466 4.825 1.00 88.12 113 CYS A N 1
ATOM 885 C CA . CYS A 1 113 ? -4.728 -1.358 3.381 1.00 88.12 113 CYS A CA 1
ATOM 886 C C . CYS A 1 113 ? -3.804 -0.329 2.712 1.00 88.12 113 CYS A C 1
ATOM 888 O O . CYS A 1 113 ? -3.181 -0.624 1.695 1.00 88.12 113 CYS A O 1
ATOM 890 N N . SER A 1 114 ? -3.657 0.857 3.305 1.00 85.12 114 SER A N 1
ATOM 891 C CA . SER A 1 114 ? -2.730 1.887 2.818 1.00 85.12 114 SER A CA 1
ATOM 892 C C . SER A 1 114 ? -1.275 1.412 2.802 1.00 85.12 114 SER A C 1
ATOM 894 O O . SER A 1 114 ? -0.519 1.763 1.901 1.00 85.12 114 SER A O 1
ATOM 896 N N . PHE A 1 115 ? -0.868 0.608 3.785 1.00 82.00 115 PHE A N 1
ATOM 897 C CA . PHE A 1 115 ? 0.481 0.054 3.851 1.00 82.00 115 PHE A CA 1
ATOM 898 C C . PHE A 1 115 ? 0.763 -0.937 2.712 1.00 82.00 115 PHE A C 1
ATOM 900 O O . PHE A 1 115 ? 1.854 -0.919 2.142 1.00 82.00 115 PHE A O 1
ATOM 907 N N . ILE A 1 116 ? -0.225 -1.752 2.328 1.00 85.81 116 ILE A N 1
ATOM 908 C CA . ILE A 1 116 ? -0.125 -2.631 1.152 1.00 85.81 116 ILE A CA 1
ATOM 909 C C . ILE A 1 116 ? 0.077 -1.801 -0.124 1.00 85.81 116 ILE A C 1
ATOM 911 O O . ILE A 1 116 ? 0.989 -2.077 -0.904 1.00 85.81 116 ILE A O 1
ATOM 915 N N . GLU A 1 117 ? -0.727 -0.755 -0.317 1.00 85.06 117 GLU A N 1
ATOM 916 C CA . GLU A 1 117 ? -0.616 0.125 -1.489 1.00 85.06 117 GLU A CA 1
ATOM 917 C C . GLU A 1 117 ? 0.721 0.865 -1.527 1.00 85.06 117 GLU A C 1
ATOM 919 O O . GLU A 1 117 ? 1.331 1.020 -2.582 1.00 85.06 117 GLU A O 1
ATOM 924 N N . PHE A 1 118 ? 1.247 1.247 -0.368 1.00 82.06 118 PHE A N 1
ATOM 925 C CA . PHE A 1 118 ? 2.562 1.859 -0.292 1.00 82.06 118 PHE A CA 1
ATOM 926 C C . PHE A 1 118 ? 3.685 0.932 -0.778 1.00 82.06 118 PHE A C 1
ATOM 928 O O . PHE A 1 118 ? 4.591 1.375 -1.486 1.00 82.06 118 PHE A O 1
ATOM 935 N N . PHE A 1 119 ? 3.633 -0.363 -0.456 1.00 79.25 119 PHE A N 1
ATOM 936 C CA . PHE A 1 119 ? 4.590 -1.318 -1.022 1.00 79.25 119 PHE A CA 1
ATOM 937 C C . PHE A 1 119 ? 4.461 -1.445 -2.538 1.00 79.25 119 PHE A C 1
ATOM 939 O O . PHE A 1 119 ? 5.482 -1.500 -3.227 1.00 79.25 119 PHE A O 1
ATOM 946 N N . SER A 1 120 ? 3.231 -1.440 -3.050 1.00 82.31 120 SER A N 1
ATOM 947 C CA . SER A 1 120 ? 2.956 -1.453 -4.490 1.00 82.31 120 SER A CA 1
ATOM 948 C C . SER A 1 120 ? 3.552 -0.218 -5.185 1.00 82.31 120 SER A C 1
ATOM 950 O O . SER A 1 120 ? 4.243 -0.355 -6.197 1.00 82.31 120 SER A O 1
ATOM 952 N N . ILE A 1 121 ? 3.444 0.972 -4.579 1.00 83.00 121 ILE A N 1
ATOM 953 C CA . ILE A 1 121 ? 4.106 2.199 -5.056 1.00 83.00 121 ILE A CA 1
ATOM 954 C C . ILE A 1 121 ? 5.622 2.012 -5.143 1.00 83.00 121 ILE A C 1
ATOM 956 O O . ILE A 1 121 ? 6.227 2.336 -6.166 1.00 83.00 121 ILE A O 1
ATOM 960 N N . LEU A 1 122 ? 6.258 1.481 -4.095 1.00 79.38 122 LEU A N 1
ATOM 961 C CA . LEU A 1 122 ? 7.709 1.271 -4.093 1.00 79.38 122 LEU A CA 1
ATOM 962 C C . LEU A 1 122 ? 8.150 0.302 -5.195 1.00 79.38 122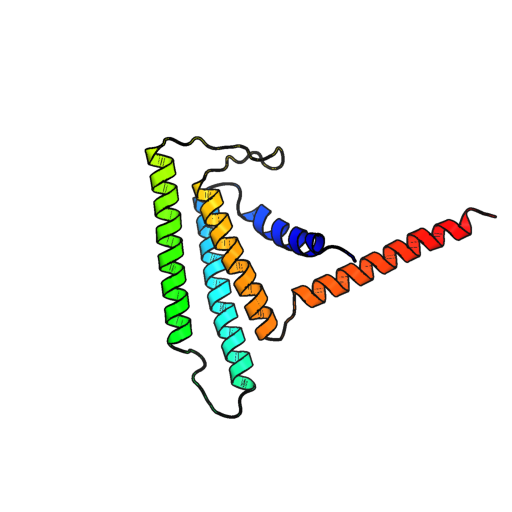 LEU A C 1
ATOM 964 O O . LEU A 1 122 ? 9.169 0.533 -5.855 1.00 79.38 122 LEU A O 1
ATOM 968 N N . GLU A 1 123 ? 7.382 -0.761 -5.419 1.00 78.75 123 GLU A N 1
ATOM 969 C CA . GLU A 1 123 ? 7.629 -1.707 -6.504 1.00 78.75 123 GLU A CA 1
ATOM 970 C C . GLU A 1 123 ? 7.465 -1.043 -7.880 1.00 78.75 123 GLU A C 1
ATOM 972 O O . GLU A 1 123 ? 8.347 -1.162 -8.737 1.00 78.75 123 GLU A O 1
ATOM 977 N N . ASN A 1 124 ? 6.399 -0.268 -8.079 1.00 81.69 124 ASN A N 1
ATOM 978 C CA . ASN A 1 124 ? 6.150 0.484 -9.310 1.00 81.69 124 ASN A CA 1
ATOM 979 C C . ASN A 1 124 ? 7.246 1.529 -9.582 1.00 81.69 124 ASN A C 1
ATOM 981 O O . ASN A 1 124 ? 7.708 1.675 -10.720 1.00 81.69 124 ASN A O 1
ATOM 985 N N . CYS A 1 125 ? 7.742 2.216 -8.551 1.00 77.44 125 CYS A N 1
ATOM 986 C CA . CYS A 1 125 ? 8.890 3.115 -8.662 1.00 77.44 125 CYS A CA 1
ATOM 987 C C . CYS A 1 125 ? 10.152 2.366 -9.112 1.00 77.44 125 CYS A C 1
ATOM 989 O O . CYS A 1 125 ? 10.828 2.811 -10.047 1.00 77.44 125 CYS A O 1
ATOM 991 N N . LYS A 1 126 ? 10.430 1.193 -8.526 1.00 78.94 126 LYS A N 1
ATOM 992 C CA . LYS A 1 126 ? 11.565 0.348 -8.925 1.00 78.94 126 LYS A CA 1
ATOM 993 C C . LYS A 1 126 ? 11.456 -0.085 -10.389 1.00 78.94 126 LYS A C 1
ATOM 995 O O . LYS A 1 126 ? 12.430 0.036 -11.132 1.00 78.94 126 LYS A O 1
ATOM 1000 N N . ARG A 1 127 ? 10.269 -0.512 -10.834 1.00 76.06 127 ARG A N 1
ATOM 1001 C CA . ARG A 1 127 ? 9.978 -0.863 -12.241 1.00 76.06 127 ARG A CA 1
ATOM 1002 C C . ARG A 1 127 ? 10.153 0.317 -13.198 1.00 76.06 127 ARG A C 1
ATOM 1004 O O . ARG A 1 127 ? 10.658 0.155 -14.308 1.00 76.06 127 ARG A O 1
ATOM 1011 N N . SER A 1 128 ? 9.836 1.523 -12.734 1.00 76.38 128 SER A N 1
ATOM 1012 C CA . SER A 1 128 ? 10.061 2.778 -13.464 1.00 76.38 128 SER A CA 1
ATOM 1013 C C . SER A 1 128 ? 11.545 3.171 -13.570 1.00 76.38 128 SER A C 1
ATOM 1015 O O . SER A 1 128 ? 11.869 4.165 -14.216 1.00 76.38 128 SER A O 1
ATOM 1017 N N . GLY A 1 129 ? 12.464 2.405 -12.970 1.00 70.19 129 GLY A N 1
ATOM 1018 C CA . GLY A 1 129 ? 13.905 2.682 -12.960 1.00 70.19 129 GLY A CA 1
ATOM 1019 C C . GLY A 1 129 ? 14.374 3.544 -11.785 1.00 70.19 129 GLY A C 1
ATOM 1020 O O . GLY A 1 129 ? 15.548 3.906 -11.729 1.00 70.19 129 GLY A O 1
ATOM 1021 N N . PHE A 1 130 ? 13.490 3.854 -10.834 1.00 69.00 130 PHE A N 1
ATOM 1022 C CA . PHE A 1 130 ? 13.820 4.578 -9.610 1.00 69.00 130 PHE A CA 1
ATOM 1023 C C . PHE A 1 130 ? 13.824 3.612 -8.422 1.00 69.00 130 PHE A C 1
ATOM 1025 O O . PHE A 1 130 ? 12.802 3.388 -7.779 1.00 69.00 130 PHE A O 1
ATOM 1032 N N . ASP A 1 131 ? 14.990 3.042 -8.105 1.00 72.25 131 ASP A N 1
ATOM 1033 C CA . ASP A 1 131 ? 15.147 2.191 -6.920 1.00 72.25 131 ASP A CA 1
ATOM 1034 C C . ASP A 1 131 ? 15.284 3.041 -5.643 1.00 72.25 131 ASP A C 1
ATOM 1036 O O . ASP A 1 131 ? 16.383 3.351 -5.178 1.00 72.25 131 ASP A O 1
ATOM 1040 N N . ILE A 1 132 ? 14.144 3.467 -5.095 1.00 63.59 132 ILE A N 1
ATOM 1041 C CA . ILE A 1 132 ? 14.067 4.274 -3.864 1.00 63.59 132 ILE A CA 1
ATOM 1042 C C . ILE A 1 132 ? 14.618 3.485 -2.661 1.00 63.59 132 ILE A C 1
ATOM 1044 O O . ILE A 1 132 ? 15.311 4.038 -1.802 1.00 63.59 132 ILE A O 1
ATOM 1048 N N . ILE A 1 133 ? 14.363 2.175 -2.613 1.00 61.66 133 ILE A N 1
ATOM 1049 C CA . ILE A 1 133 ? 14.826 1.297 -1.531 1.00 61.66 133 ILE A CA 1
ATOM 1050 C C . ILE A 1 133 ? 16.346 1.122 -1.621 1.00 61.66 133 ILE A C 1
ATOM 1052 O O . ILE A 1 133 ? 17.047 1.303 -0.629 1.00 61.66 133 ILE A O 1
ATOM 1056 N N . GLY A 1 134 ? 16.874 0.837 -2.810 1.00 63.94 134 GLY A N 1
ATOM 1057 C CA . GLY A 1 134 ? 18.313 0.707 -3.034 1.00 63.94 134 GLY A CA 1
ATOM 1058 C C . GLY A 1 134 ? 19.073 1.997 -2.720 1.00 63.94 134 GLY A C 1
ATOM 1059 O O . GLY A 1 134 ? 20.063 1.969 -1.988 1.00 63.94 134 GLY A O 1
ATOM 1060 N N . LYS A 1 135 ? 18.571 3.151 -3.180 1.00 66.94 135 LYS A N 1
ATOM 1061 C CA . LYS A 1 135 ? 19.199 4.457 -2.910 1.00 66.94 135 LYS A CA 1
ATOM 1062 C C . LYS A 1 135 ? 19.179 4.835 -1.430 1.00 66.94 135 LYS A C 1
ATOM 1064 O O . LYS A 1 135 ? 20.169 5.357 -0.924 1.00 66.94 135 LYS A O 1
ATOM 1069 N N . SER A 1 136 ? 18.087 4.554 -0.719 1.00 60.97 136 SER A N 1
ATOM 1070 C CA . SER A 1 136 ? 18.020 4.806 0.728 1.00 60.97 136 SER A CA 1
ATOM 1071 C C . SER A 1 136 ? 18.949 3.880 1.520 1.00 60.97 136 SER A C 1
ATOM 1073 O O . SER A 1 136 ? 19.588 4.327 2.472 1.00 60.97 136 SER A O 1
ATOM 1075 N N . GLN A 1 137 ? 19.108 2.620 1.101 1.00 69.31 137 GLN A N 1
ATOM 1076 C CA . GLN A 1 137 ? 20.093 1.704 1.684 1.00 69.31 137 GLN A CA 1
ATOM 1077 C C . GLN A 1 137 ? 21.533 2.167 1.444 1.00 69.31 137 GLN A C 1
ATOM 1079 O O . GLN A 1 137 ? 22.363 2.067 2.346 1.00 69.31 137 GLN A O 1
ATOM 1084 N N . GLU A 1 138 ? 21.842 2.676 0.252 1.00 73.88 138 GLU A N 1
ATOM 1085 C CA . GL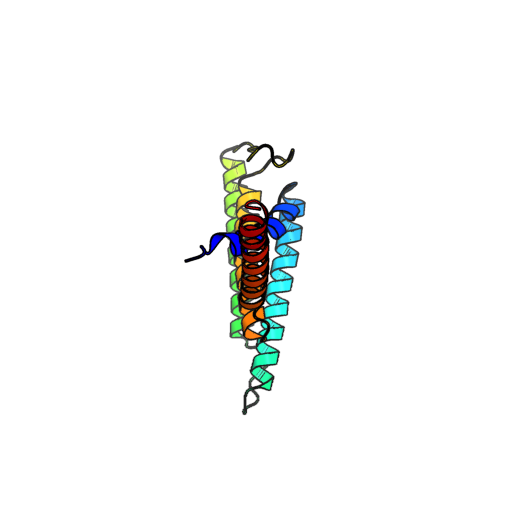U A 1 138 ? 23.169 3.211 -0.062 1.00 73.88 138 GLU A CA 1
ATOM 1086 C C . GLU A 1 138 ? 23.481 4.460 0.773 1.00 73.88 138 GLU A C 1
ATOM 1088 O O . GLU A 1 138 ? 24.565 4.563 1.347 1.00 73.88 138 GLU A O 1
ATOM 1093 N N . ALA A 1 139 ? 22.512 5.368 0.913 1.00 70.75 139 ALA A N 1
ATOM 1094 C CA . ALA A 1 139 ? 22.638 6.535 1.780 1.00 70.75 139 ALA A CA 1
ATOM 1095 C C . ALA A 1 139 ? 22.874 6.127 3.244 1.00 70.75 139 ALA A C 1
ATOM 1097 O O . ALA A 1 139 ? 23.813 6.612 3.869 1.00 70.75 139 ALA A O 1
ATOM 1098 N N . ALA A 1 140 ? 22.096 5.171 3.765 1.00 71.44 140 ALA A N 1
ATOM 1099 C CA . ALA A 1 140 ? 22.254 4.672 5.131 1.00 71.44 140 ALA A CA 1
ATOM 1100 C C . ALA A 1 140 ? 23.628 4.022 5.369 1.00 71.44 140 ALA A C 1
ATOM 1102 O O . ALA A 1 140 ? 24.231 4.234 6.421 1.00 71.44 140 ALA A O 1
ATOM 1103 N N . LYS A 1 141 ? 24.151 3.265 4.393 1.00 74.12 141 LYS A N 1
ATOM 1104 C CA . LYS A 1 141 ? 25.504 2.691 4.463 1.00 74.12 141 LYS A CA 1
ATOM 1105 C C . LYS A 1 141 ? 26.576 3.776 4.522 1.00 74.12 141 LYS A C 1
ATOM 1107 O O . LYS A 1 141 ? 27.413 3.722 5.415 1.00 74.12 141 LYS A O 1
ATOM 1112 N N . LYS A 1 142 ? 26.506 4.787 3.649 1.00 74.25 142 LYS A N 1
ATOM 1113 C CA . LYS A 1 142 ? 27.455 5.914 3.652 1.00 74.25 142 LYS A CA 1
ATOM 1114 C C . LYS A 1 142 ? 27.423 6.677 4.974 1.00 74.25 142 LYS A C 1
ATOM 1116 O O . LYS A 1 142 ? 28.470 6.967 5.540 1.00 74.25 142 LYS A O 1
ATOM 1121 N N . THR A 1 143 ? 26.235 6.950 5.513 1.00 75.69 143 THR A N 1
ATOM 1122 C CA . THR A 1 143 ? 26.100 7.587 6.831 1.00 75.69 143 THR A CA 1
ATOM 1123 C C . THR A 1 143 ? 26.715 6.730 7.940 1.00 75.69 143 THR A C 1
ATOM 1125 O O . THR A 1 143 ? 27.417 7.258 8.797 1.00 75.69 143 THR A O 1
ATOM 1128 N N . TRP A 1 144 ? 26.511 5.411 7.914 1.00 75.25 144 TRP A N 1
ATOM 1129 C CA . TRP A 1 144 ? 27.093 4.491 8.896 1.00 75.25 144 TRP A CA 1
ATOM 1130 C C . TRP A 1 144 ? 28.622 4.407 8.804 1.00 75.25 144 TRP A C 1
ATOM 1132 O O . TRP A 1 144 ? 29.305 4.379 9.826 1.00 75.25 144 TRP A O 1
ATOM 1142 N N . GLU A 1 145 ? 29.170 4.395 7.590 1.00 80.19 145 GLU A N 1
ATOM 1143 C CA . GLU A 1 145 ? 30.616 4.431 7.345 1.00 80.19 145 GLU A CA 1
ATOM 1144 C C . GLU A 1 145 ? 31.242 5.722 7.879 1.00 80.19 145 GLU A C 1
ATOM 1146 O O . GLU A 1 145 ? 32.257 5.660 8.571 1.00 80.19 145 GLU A O 1
ATOM 1151 N N . ILE A 1 146 ? 30.596 6.872 7.658 1.00 79.50 146 ILE A N 1
ATOM 1152 C CA . ILE A 1 146 ? 31.027 8.165 8.208 1.00 79.50 146 ILE A CA 1
ATOM 1153 C C . ILE A 1 146 ? 30.993 8.145 9.743 1.00 79.50 146 ILE A C 1
ATOM 1155 O O . ILE A 1 146 ? 31.952 8.572 10.382 1.00 79.50 146 ILE A O 1
ATOM 1159 N N . ILE A 1 147 ? 29.929 7.612 10.352 1.00 79.62 147 ILE A N 1
ATOM 1160 C CA . ILE A 1 147 ? 29.822 7.499 11.816 1.00 79.62 147 ILE A CA 1
ATOM 1161 C C . ILE A 1 147 ? 30.932 6.604 12.384 1.00 79.62 147 ILE A C 1
ATOM 1163 O O . ILE A 1 147 ? 31.566 6.973 13.372 1.00 79.62 147 ILE A O 1
ATOM 1167 N N . ASN A 1 148 ? 31.207 5.454 11.763 1.00 82.12 148 ASN A N 1
ATOM 1168 C CA . ASN A 1 148 ? 32.286 4.565 12.204 1.00 82.12 148 ASN A CA 1
ATOM 1169 C C . ASN A 1 148 ? 33.667 5.195 12.016 1.00 82.12 148 ASN A C 1
ATOM 1171 O O . ASN A 1 148 ? 34.528 5.026 12.877 1.00 82.12 148 ASN A O 1
ATOM 1175 N N . PHE A 1 149 ? 33.877 5.940 10.929 1.00 80.00 149 PHE A N 1
ATOM 1176 C CA . PHE A 1 149 ? 35.110 6.688 10.705 1.00 80.00 149 PHE A CA 1
ATOM 1177 C C . PHE A 1 149 ? 35.327 7.751 11.789 1.00 80.00 149 PHE A C 1
ATOM 1179 O O . PHE A 1 149 ? 36.409 7.818 12.361 1.00 80.00 149 PHE A O 1
ATOM 1186 N N . LEU A 1 150 ? 34.294 8.523 12.144 1.00 78.56 150 LEU A N 1
ATOM 1187 C CA . LEU A 1 150 ? 34.366 9.511 13.228 1.00 78.56 150 LEU A CA 1
ATOM 1188 C C . LEU A 1 150 ? 34.613 8.851 14.593 1.00 78.56 150 LEU A C 1
ATOM 1190 O O . LEU A 1 150 ? 35.442 9.326 15.366 1.00 78.56 150 LEU A O 1
ATOM 1194 N N . LYS A 1 151 ? 33.945 7.726 14.872 1.00 76.88 151 LYS A N 1
ATOM 1195 C CA . LYS A 1 151 ? 34.103 6.977 16.126 1.00 76.88 151 LYS A CA 1
ATOM 1196 C C . LYS A 1 151 ? 35.508 6.379 16.279 1.00 76.88 151 LYS A C 1
ATOM 1198 O O . LYS A 1 151 ? 36.084 6.454 17.359 1.00 76.88 151 LYS A O 1
ATOM 1203 N N . ASN A 1 152 ? 36.073 5.830 15.205 1.00 76.25 152 ASN A N 1
ATOM 1204 C CA . ASN A 1 152 ? 37.427 5.267 15.211 1.00 76.25 152 ASN A CA 1
ATOM 1205 C C . ASN A 1 152 ? 38.511 6.354 15.129 1.00 76.25 152 ASN A C 1
ATOM 1207 O O . ASN 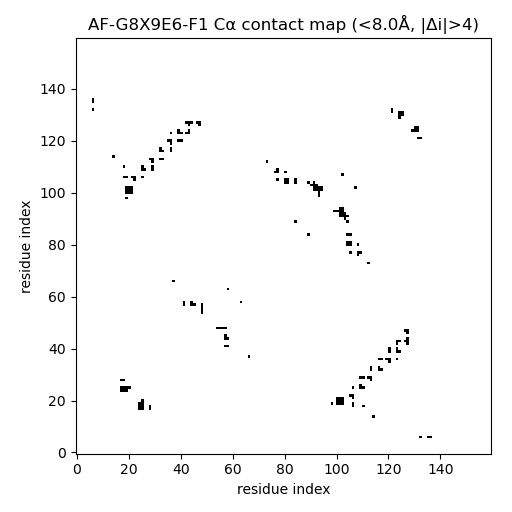A 1 152 ? 39.590 6.185 15.686 1.00 76.25 152 ASN A O 1
ATOM 1211 N N . GLY A 1 153 ? 38.222 7.486 14.482 1.00 65.19 153 GLY A N 1
ATOM 1212 C CA . GLY A 1 153 ? 39.116 8.640 14.410 1.00 65.19 153 GLY A CA 1
ATOM 1213 C C . GLY A 1 153 ? 39.328 9.324 15.760 1.00 65.19 153 GLY A C 1
ATOM 1214 O O . GLY A 1 153 ? 40.440 9.747 16.038 1.00 65.19 153 GLY A O 1
ATOM 1215 N N . GLN A 1 154 ? 38.313 9.375 16.630 1.00 58.62 154 GLN A N 1
ATOM 1216 C CA . GLN A 1 154 ? 38.466 9.913 17.991 1.00 58.62 154 GLN A CA 1
ATOM 1217 C C . GLN A 1 154 ? 39.182 8.960 18.960 1.00 58.62 154 GLN A C 1
ATOM 1219 O O . GLN A 1 154 ? 39.802 9.419 19.914 1.00 58.62 154 GLN A O 1
ATOM 1224 N N . SER A 1 155 ? 39.146 7.648 18.704 1.00 52.94 155 SER A N 1
ATOM 1225 C CA . SER A 1 155 ? 39.858 6.646 19.510 1.00 52.94 155 SER A CA 1
ATOM 1226 C C . SER A 1 155 ? 41.383 6.765 19.411 1.00 52.94 155 SER A C 1
ATOM 1228 O O . SER A 1 155 ? 42.067 6.385 20.350 1.00 52.94 155 SER A O 1
ATOM 1230 N N . ASN A 1 156 ? 41.917 7.285 18.300 1.00 52.53 156 ASN A N 1
ATOM 1231 C CA . ASN A 1 156 ? 43.364 7.380 18.061 1.00 52.53 156 ASN A CA 1
ATOM 1232 C C . ASN A 1 156 ? 43.978 8.725 18.490 1.00 52.53 156 ASN A C 1
ATOM 1234 O O . ASN A 1 156 ? 45.190 8.894 18.404 1.00 52.53 156 ASN A O 1
ATOM 1238 N N . THR A 1 157 ? 43.167 9.690 18.933 1.00 53.06 157 THR A N 1
ATOM 1239 C CA . THR A 1 157 ? 43.633 11.028 19.354 1.00 53.06 157 THR A CA 1
ATOM 1240 C C . THR A 1 157 ? 43.520 11.259 20.862 1.00 53.06 157 THR A C 1
ATOM 1242 O O . THR A 1 157 ? 43.921 12.316 21.337 1.00 53.06 157 THR A O 1
ATOM 1245 N N . GLY A 1 158 ? 42.966 10.297 21.610 1.00 48.53 158 GLY A N 1
ATOM 1246 C CA . GLY A 1 158 ? 42.859 10.327 23.075 1.00 48.53 158 GLY A CA 1
ATOM 1247 C C . GLY A 1 158 ? 43.998 9.616 23.817 1.00 48.53 158 GLY A C 1
ATOM 1248 O O . GLY A 1 158 ? 44.016 9.642 25.042 1.00 48.53 158 GLY A O 1
ATOM 1249 N N . GLU A 1 159 ? 44.932 8.995 23.093 1.00 45.81 159 GLU A N 1
ATOM 1250 C CA . GLU A 1 159 ? 46.161 8.397 23.628 1.00 45.81 159 GLU A CA 1
ATOM 1251 C C . GLU A 1 159 ? 47.381 9.163 23.092 1.00 45.81 159 GLU A C 1
ATOM 1253 O O . GLU A 1 159 ? 48.121 8.660 22.252 1.00 45.81 159 GLU A O 1
ATOM 1258 N N . ASN A 1 160 ? 47.551 10.415 23.521 1.00 38.59 160 ASN A N 1
ATOM 1259 C CA . ASN A 1 160 ? 48.831 11.136 23.516 1.00 38.59 160 ASN A CA 1
ATOM 1260 C C . ASN A 1 160 ? 48.846 12.138 24.670 1.00 38.59 160 ASN A C 1
ATOM 1262 O O . ASN A 1 160 ? 47.880 12.930 24.758 1.00 38.59 160 ASN A O 1
#

Mean predicted aligned error: 12.48 Å

Organism: Flavobacterium columnare (strain ATCC 49512 / CIP 103533 / TG 44/87) (NCBI:txid1041826)